Protein AF-A0A841LRN6-F1 (afdb_monomer_lite)

Structure (mmCIF, N/CA/C/O backbone):
data_AF-A0A841LRN6-F1
#
_entry.id   AF-A0A841LRN6-F1
#
loop_
_atom_site.group_PDB
_atom_site.id
_atom_site.type_symbol
_atom_site.label_atom_id
_atom_site.label_alt_id
_atom_site.label_comp_id
_atom_site.label_asym_id
_atom_site.label_entity_id
_atom_site.label_seq_id
_atom_site.pdbx_PDB_ins_code
_atom_site.Cartn_x
_atom_site.Cartn_y
_atom_site.Cartn_z
_atom_site.occupancy
_atom_site.B_iso_or_equiv
_atom_site.auth_seq_id
_atom_site.auth_comp_id
_atom_site.auth_asym_id
_atom_site.auth_atom_id
_atom_site.pdbx_PDB_model_num
ATOM 1 N N . MET A 1 1 ? 9.213 -17.648 -28.974 1.00 43.12 1 MET A N 1
ATOM 2 C CA . MET A 1 1 ? 8.891 -17.591 -27.532 1.00 43.12 1 MET A CA 1
ATOM 3 C C . MET A 1 1 ? 7.947 -16.415 -27.311 1.00 43.12 1 MET A C 1
ATOM 5 O O . MET A 1 1 ? 8.371 -15.284 -27.500 1.00 43.12 1 MET A O 1
ATOM 9 N N . LYS A 1 2 ? 6.656 -16.654 -27.043 1.00 40.06 2 LYS A N 1
ATOM 10 C CA . LYS A 1 2 ? 5.711 -15.578 -26.699 1.00 40.06 2 LYS A CA 1
ATOM 11 C C . LYS A 1 2 ? 5.952 -15.210 -25.235 1.00 40.06 2 LYS A C 1
ATOM 13 O O . LYS A 1 2 ? 5.497 -15.928 -24.355 1.00 40.06 2 LYS A O 1
ATOM 18 N N . LEU A 1 3 ? 6.683 -14.128 -24.980 1.00 55.44 3 LEU A N 1
ATOM 19 C CA . LEU A 1 3 ? 6.689 -13.490 -23.666 1.00 55.44 3 LEU A CA 1
ATOM 20 C C . LEU A 1 3 ? 5.350 -12.758 -23.523 1.00 55.44 3 LEU A C 1
ATOM 22 O O . LEU A 1 3 ? 5.243 -11.575 -23.824 1.00 55.44 3 LEU A O 1
ATOM 26 N N . GLN A 1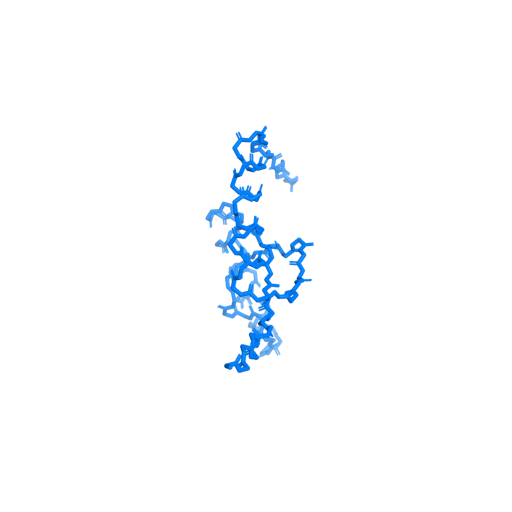 4 ? 4.296 -13.476 -23.137 1.00 56.59 4 GLN A N 1
ATOM 27 C CA . GLN A 1 4 ? 3.165 -12.814 -22.497 1.00 56.59 4 GLN A CA 1
ATOM 28 C C . GLN A 1 4 ? 3.643 -12.434 -21.096 1.00 56.59 4 GLN A C 1
ATOM 30 O O . GLN A 1 4 ? 3.478 -13.195 -20.149 1.00 56.59 4 GLN A O 1
ATOM 35 N N . LEU A 1 5 ? 4.318 -11.288 -20.989 1.00 63.53 5 LEU A N 1
ATOM 36 C CA . LEU A 1 5 ? 4.525 -10.632 -19.708 1.00 63.53 5 LEU A CA 1
ATOM 37 C C . LEU A 1 5 ? 3.137 -10.208 -19.221 1.00 63.53 5 LEU A C 1
ATOM 39 O O . LEU A 1 5 ? 2.558 -9.241 -19.718 1.00 63.53 5 LEU A O 1
ATOM 43 N N . GLY A 1 6 ? 2.557 -11.015 -18.331 1.00 79.69 6 GLY A N 1
ATOM 44 C CA . GLY A 1 6 ? 1.367 -10.621 -17.592 1.00 79.69 6 GLY A CA 1
ATOM 45 C C . GLY A 1 6 ? 1.666 -9.301 -16.892 1.00 79.69 6 GLY A C 1
ATOM 46 O O . GLY A 1 6 ? 2.726 -9.147 -16.290 1.00 79.69 6 GLY A O 1
ATOM 47 N N . ARG A 1 7 ? 0.772 -8.327 -17.054 1.00 92.81 7 ARG A N 1
ATOM 48 C CA . ARG A 1 7 ? 0.877 -7.055 -16.346 1.00 92.81 7 ARG A CA 1
ATOM 49 C C . ARG A 1 7 ? 0.156 -7.210 -15.019 1.00 92.81 7 ARG A C 1
ATOM 51 O O . ARG A 1 7 ? -1.045 -7.482 -15.018 1.00 92.81 7 ARG A O 1
ATOM 58 N N . ASP A 1 8 ? 0.870 -6.994 -13.928 1.00 95.69 8 ASP A N 1
ATOM 59 C CA . ASP A 1 8 ? 0.307 -6.990 -12.583 1.00 95.69 8 ASP A CA 1
ATOM 60 C C . ASP A 1 8 ? -0.046 -5.564 -12.163 1.00 95.69 8 ASP A C 1
ATOM 62 O O . ASP A 1 8 ? 0.433 -4.586 -12.742 1.00 95.69 8 ASP A O 1
ATOM 66 N N . ARG A 1 9 ? -0.930 -5.430 -11.171 1.00 96.94 9 ARG A N 1
ATOM 67 C CA . ARG A 1 9 ? -1.321 -4.134 -10.606 1.00 96.94 9 ARG A CA 1
ATOM 68 C C . ARG A 1 9 ? -0.501 -3.851 -9.353 1.00 96.94 9 ARG A C 1
ATOM 70 O O . ARG A 1 9 ? -0.483 -4.649 -8.422 1.00 96.94 9 ARG A O 1
ATOM 77 N N . TYR A 1 10 ? 0.105 -2.675 -9.325 1.00 96.19 10 TYR A N 1
ATOM 78 C CA . TYR A 1 10 ? 0.940 -2.173 -8.247 1.00 96.19 10 TYR A CA 1
ATOM 79 C C . TYR A 1 10 ? 0.413 -0.831 -7.745 1.00 96.19 10 TYR A C 1
ATOM 81 O O . TYR A 1 10 ? -0.341 -0.134 -8.427 1.00 96.19 10 TYR A O 1
ATOM 89 N N . SER A 1 11 ? 0.850 -0.450 -6.551 1.00 96.06 11 SER A N 1
ATOM 90 C CA . SER A 1 11 ? 0.551 0.844 -5.948 1.00 96.06 11 SER A CA 1
ATOM 91 C C . SER A 1 11 ? 1.796 1.434 -5.302 1.00 96.06 11 SER A C 1
ATOM 93 O O . SER A 1 11 ? 2.526 0.733 -4.603 1.00 96.06 11 SER A O 1
ATOM 95 N N . ILE A 1 12 ? 2.008 2.733 -5.485 1.00 95.50 12 ILE A N 1
ATOM 96 C CA . ILE A 1 12 ? 2.993 3.511 -4.735 1.00 95.50 12 ILE A CA 1
ATOM 97 C C . 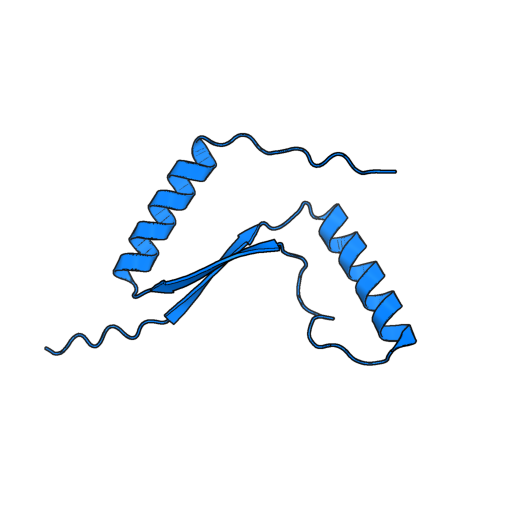ILE A 1 12 ? 2.305 4.010 -3.472 1.00 95.50 12 ILE A C 1
ATOM 99 O O . ILE A 1 12 ? 1.313 4.739 -3.555 1.00 95.50 12 ILE A O 1
ATOM 103 N N . VAL A 1 13 ? 2.842 3.641 -2.313 1.00 94.12 13 VAL A N 1
ATOM 104 C CA . VAL A 1 13 ? 2.276 3.994 -1.008 1.00 94.12 13 VAL A CA 1
ATOM 105 C C . VAL A 1 13 ? 3.310 4.697 -0.135 1.00 94.12 13 VAL A C 1
ATOM 107 O O . VAL A 1 13 ? 4.499 4.388 -0.188 1.00 94.12 13 VAL A O 1
ATOM 110 N N . ILE A 1 14 ? 2.850 5.637 0.688 1.00 91.94 14 ILE A N 1
ATOM 111 C CA . ILE A 1 14 ? 3.623 6.214 1.787 1.00 91.94 14 ILE A CA 1
ATOM 112 C C . ILE A 1 14 ? 3.129 5.588 3.084 1.00 91.94 14 ILE A C 1
ATOM 114 O O . ILE A 1 14 ? 1.950 5.709 3.428 1.00 91.94 14 ILE A O 1
ATOM 118 N N . TYR A 1 15 ? 4.051 4.979 3.824 1.00 91.44 15 TYR A N 1
ATOM 119 C CA . TYR A 1 15 ? 3.818 4.609 5.212 1.00 91.44 15 TYR A CA 1
ATOM 120 C C . TYR A 1 15 ? 4.134 5.806 6.113 1.00 91.44 15 TYR A C 1
ATOM 122 O O . TYR A 1 15 ? 5.235 6.361 6.024 1.00 91.44 15 TYR A O 1
ATOM 130 N N . PRO A 1 16 ? 3.186 6.248 6.955 1.00 90.69 16 PRO A N 1
ATOM 131 C CA . PRO A 1 16 ? 3.464 7.276 7.941 1.00 90.69 16 PRO A CA 1
ATOM 132 C C . PRO A 1 16 ? 4.345 6.713 9.069 1.00 90.69 16 PRO A C 1
ATOM 134 O O . PRO A 1 16 ? 4.642 5.520 9.125 1.00 90.69 16 PRO A O 1
ATOM 137 N N . HIS A 1 17 ? 4.777 7.583 9.985 1.00 90.88 17 HIS A N 1
ATOM 138 C CA . HIS A 1 17 ? 5.523 7.149 11.167 1.00 90.88 17 HIS A CA 1
ATOM 139 C C . HIS A 1 17 ? 4.688 6.176 12.020 1.00 90.88 17 HIS A C 1
ATOM 141 O O . HIS A 1 17 ? 3.458 6.263 12.044 1.00 90.88 17 HIS A O 1
ATOM 147 N N . SER A 1 18 ? 5.352 5.276 12.748 1.00 92.25 18 SER A N 1
ATOM 148 C CA . SER A 1 18 ? 4.708 4.202 13.522 1.00 92.25 18 SER A CA 1
ATOM 149 C C . SER A 1 18 ? 3.657 4.704 14.518 1.00 92.25 18 SER A C 1
ATOM 151 O O . SER A 1 18 ? 2.638 4.051 14.722 1.00 92.25 18 SER A O 1
ATOM 153 N N . GLU A 1 19 ? 3.873 5.885 15.097 1.00 93.75 19 GLU A N 1
ATOM 154 C CA . GLU A 1 19 ? 2.925 6.546 16.000 1.00 93.75 19 GLU A CA 1
ATOM 155 C C . GLU A 1 19 ? 1.579 6.821 15.309 1.00 93.75 19 GLU A C 1
ATOM 157 O O . GLU A 1 19 ? 0.541 6.363 15.776 1.00 93.75 19 GLU A O 1
ATOM 162 N N . ALA A 1 20 ? 1.602 7.411 14.110 1.00 92.06 20 ALA A N 1
ATOM 163 C CA . ALA A 1 20 ? 0.394 7.652 13.323 1.00 92.06 20 ALA A CA 1
ATOM 164 C C . ALA A 1 20 ? -0.278 6.346 12.857 1.00 92.06 20 ALA A C 1
ATOM 166 O O . ALA A 1 20 ? -1.505 6.267 12.794 1.00 92.06 20 ALA A O 1
ATOM 167 N N . ILE A 1 21 ? 0.502 5.299 12.555 1.00 94.94 21 ILE A N 1
ATOM 168 C CA . ILE A 1 21 ? -0.050 3.969 12.238 1.00 94.94 21 ILE A CA 1
ATOM 169 C C . ILE A 1 21 ? -0.830 3.418 13.442 1.00 94.94 21 ILE A C 1
ATOM 171 O O . ILE A 1 21 ? -1.949 2.919 13.280 1.00 94.94 21 ILE A O 1
ATOM 175 N N . ASN A 1 22 ? -0.271 3.540 14.648 1.00 95.69 22 ASN A N 1
ATOM 176 C CA . ASN A 1 22 ? -0.910 3.093 15.884 1.00 95.69 22 ASN A CA 1
ATOM 177 C C . ASN A 1 22 ? -2.166 3.909 16.217 1.00 95.69 22 ASN A C 1
ATOM 179 O O . ASN A 1 22 ? -3.191 3.321 16.573 1.00 95.69 22 ASN A O 1
ATOM 183 N N . ASP A 1 23 ? -2.131 5.228 16.033 1.00 95.56 23 ASP A N 1
ATOM 184 C CA . ASP A 1 23 ? -3.298 6.093 16.233 1.00 95.56 23 ASP A CA 1
ATOM 185 C C . ASP A 1 23 ? -4.449 5.693 15.307 1.00 95.56 23 ASP A C 1
ATOM 187 O O . ASP A 1 23 ? -5.586 5.493 15.748 1.00 95.56 23 ASP A O 1
ATOM 191 N N . VAL A 1 24 ? -4.153 5.484 14.020 1.00 95.44 24 VAL A N 1
ATOM 192 C CA . VAL A 1 24 ? -5.148 5.020 13.046 1.00 95.44 24 VAL A CA 1
ATOM 193 C C . VAL A 1 24 ? -5.691 3.642 13.425 1.00 95.44 24 VAL A C 1
ATOM 195 O O . VAL A 1 24 ? -6.893 3.413 13.288 1.00 95.44 24 VAL A O 1
ATOM 198 N N . LYS A 1 25 ? -4.859 2.733 13.944 1.00 96.19 25 LYS A N 1
ATOM 199 C CA . LYS A 1 25 ? -5.312 1.423 14.436 1.00 96.19 25 LYS A CA 1
ATOM 200 C C . LYS A 1 25 ? -6.313 1.563 15.589 1.00 96.19 25 LYS A C 1
ATOM 202 O O . LYS A 1 25 ? -7.373 0.942 15.551 1.00 96.19 25 LYS A O 1
ATOM 207 N N . VAL A 1 26 ? -6.041 2.435 16.560 1.00 97.06 26 VAL A N 1
ATOM 208 C CA . VAL A 1 26 ? -6.968 2.712 17.673 1.00 97.06 26 VAL A CA 1
ATOM 209 C C . VAL A 1 26 ? -8.288 3.294 17.159 1.00 97.06 26 VAL A C 1
ATOM 211 O O . VAL A 1 26 ? -9.365 2.899 17.613 1.00 97.06 26 VAL A O 1
ATOM 214 N N . LEU A 1 27 ? -8.237 4.220 16.197 1.00 96.75 27 LEU A N 1
ATOM 215 C CA . LEU A 1 27 ? -9.437 4.791 15.577 1.00 96.75 27 LEU A CA 1
ATOM 216 C C . LEU A 1 27 ? -10.252 3.733 14.826 1.00 96.75 27 LEU A C 1
ATOM 218 O O . LEU A 1 27 ? -11.479 3.705 14.929 1.00 96.75 27 LEU A O 1
ATOM 222 N N . LYS A 1 28 ? -9.571 2.830 14.121 1.00 96.44 28 LYS A N 1
ATOM 223 C CA . LYS A 1 28 ? -10.165 1.679 13.443 1.00 96.44 28 LYS A CA 1
ATOM 224 C C . LYS A 1 28 ? -10.880 0.746 14.424 1.00 96.44 28 LYS A C 1
ATOM 226 O O . LYS A 1 28 ? -12.034 0.379 14.183 1.00 96.44 28 LYS A O 1
ATOM 231 N N . ASP A 1 29 ? -10.264 0.412 15.550 1.00 96.88 29 ASP A N 1
ATOM 232 C CA . ASP A 1 29 ? -10.900 -0.431 16.567 1.00 96.88 29 ASP A CA 1
ATOM 233 C C . ASP A 1 29 ? -12.124 0.252 17.200 1.00 96.88 29 ASP A C 1
ATOM 235 O O . ASP A 1 29 ? -13.169 -0.381 17.376 1.00 96.88 29 ASP A O 1
ATOM 239 N N . LYS A 1 30 ? -12.051 1.567 17.450 1.00 97.38 30 LYS A N 1
ATOM 240 C CA . LYS A 1 30 ? -13.198 2.372 17.913 1.00 97.38 30 LYS A CA 1
ATOM 241 C C . LYS A 1 30 ? -14.330 2.439 16.889 1.00 97.38 30 LYS A C 1
ATOM 243 O O . LYS A 1 30 ? -15.495 2.480 17.272 1.00 97.38 30 LYS A O 1
ATOM 248 N N . LEU A 1 31 ? -14.017 2.501 15.596 1.00 97.31 31 LEU A N 1
ATOM 249 C CA . LEU A 1 31 ? -15.034 2.467 14.548 1.00 97.31 31 LEU A CA 1
ATOM 250 C C . LEU A 1 31 ? -15.681 1.082 14.486 1.00 97.31 31 LEU A C 1
ATOM 252 O O . LEU A 1 31 ? -16.904 0.977 14.467 1.00 97.31 31 LEU A O 1
ATOM 256 N N . TRP A 1 32 ? -14.869 0.023 14.535 1.00 97.00 32 TRP A N 1
ATOM 257 C CA . TRP A 1 32 ? -15.336 -1.362 14.533 1.00 97.00 32 TRP A CA 1
ATOM 258 C C . TRP A 1 32 ? -16.315 -1.638 15.671 1.00 97.00 32 TRP A C 1
ATOM 260 O O . TRP A 1 32 ? -17.369 -2.218 15.429 1.00 97.00 32 TRP A O 1
ATOM 270 N N . SER A 1 33 ? -16.013 -1.185 16.892 1.00 97.38 33 SER A N 1
ATOM 271 C CA . SER A 1 33 ? -16.909 -1.385 18.037 1.00 97.38 33 SER A CA 1
ATOM 272 C C . SER A 1 33 ? -18.267 -0.694 17.877 1.00 97.38 33 SER A C 1
ATOM 274 O O . SER A 1 33 ? -19.228 -1.105 18.521 1.00 97.38 33 SER A O 1
ATOM 276 N N . LYS A 1 34 ? -18.364 0.324 17.011 1.00 97.69 34 LYS A N 1
ATOM 277 C CA . LYS A 1 34 ? -19.607 1.056 16.735 1.00 97.69 34 LYS A CA 1
ATOM 278 C C . LYS A 1 34 ? -20.422 0.466 15.590 1.00 97.69 34 LYS A C 1
ATOM 280 O O . LYS A 1 34 ? -21.640 0.407 15.702 1.00 97.69 34 LYS A O 1
ATOM 285 N N . ILE A 1 35 ? -19.776 0.091 14.484 1.00 97.50 35 ILE A N 1
ATOM 286 C CA . ILE A 1 35 ? -20.487 -0.302 13.250 1.00 97.50 35 ILE A CA 1
ATOM 287 C C . ILE A 1 35 ? -20.404 -1.798 12.943 1.00 97.50 35 ILE A C 1
ATOM 289 O O . ILE A 1 35 ? -21.159 -2.291 12.114 1.00 97.50 35 ILE A O 1
ATOM 293 N N . GLY A 1 36 ? -19.494 -2.529 13.588 1.00 96.12 36 GLY A N 1
ATOM 294 C CA . GLY A 1 36 ? -19.346 -3.979 13.455 1.00 96.12 36 GLY A CA 1
ATOM 295 C C . GLY A 1 36 ? -18.744 -4.476 12.137 1.00 96.12 36 GLY A C 1
ATOM 296 O O . GLY A 1 36 ? -18.446 -5.663 12.044 1.00 96.12 36 GLY A O 1
ATOM 297 N N . TRP A 1 37 ? -18.548 -3.621 11.125 1.00 93.38 37 TRP A N 1
ATOM 298 C CA . TRP A 1 37 ? -17.999 -4.034 9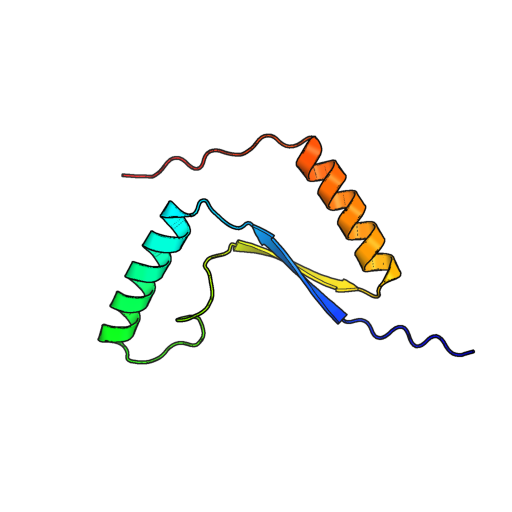.829 1.00 93.38 37 TRP A CA 1
ATOM 299 C C . TRP A 1 37 ? -17.324 -2.890 9.058 1.00 93.38 37 TRP A C 1
ATOM 301 O O . TRP A 1 37 ? -17.826 -1.773 9.041 1.00 93.38 37 TRP A O 1
ATOM 311 N N . TYR A 1 38 ? -16.183 -3.177 8.416 1.00 93.81 38 TYR A N 1
ATOM 312 C CA . TYR A 1 38 ? -15.595 -2.440 7.282 1.00 93.81 38 TYR A CA 1
ATOM 313 C C . TYR A 1 38 ? -14.313 -3.154 6.808 1.00 93.81 38 TYR A C 1
ATO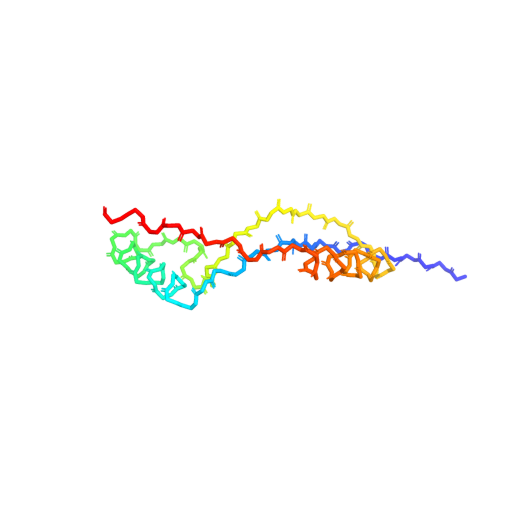M 315 O O . TYR A 1 38 ? -13.570 -3.730 7.605 1.00 93.81 38 TYR A O 1
ATOM 323 N N . ASN A 1 39 ? -14.028 -3.103 5.504 1.00 93.38 39 ASN A N 1
ATOM 324 C CA . ASN A 1 39 ? -12.993 -3.939 4.874 1.00 93.38 39 ASN A CA 1
ATOM 325 C C . ASN A 1 39 ? -11.556 -3.594 5.299 1.00 93.38 39 ASN A C 1
ATOM 327 O O . ASN A 1 39 ? -10.679 -4.452 5.288 1.00 93.38 39 ASN A O 1
ATOM 331 N N . SER A 1 40 ? -11.297 -2.345 5.689 1.00 93.00 40 SER A N 1
ATOM 332 C CA . SER A 1 40 ? -9.943 -1.863 5.979 1.00 93.00 40 SER A CA 1
ATOM 333 C C . SER A 1 40 ? -9.522 -1.994 7.448 1.00 93.00 40 SER A C 1
ATOM 335 O O . SER A 1 40 ? -8.452 -1.489 7.800 1.00 93.00 40 SER A O 1
ATOM 337 N N . LYS A 1 41 ? -10.308 -2.669 8.306 1.00 93.31 41 LYS A N 1
ATOM 338 C CA . LYS A 1 41 ? -10.042 -2.784 9.757 1.00 93.31 41 LYS A CA 1
ATOM 339 C C . LYS A 1 41 ? -8.631 -3.266 10.060 1.00 93.31 41 LYS A C 1
ATOM 341 O O . LYS A 1 41 ? -7.903 -2.621 10.804 1.00 93.31 41 LYS A O 1
ATOM 346 N N . ASN A 1 42 ? -8.242 -4.368 9.431 1.00 93.94 42 ASN A N 1
ATOM 347 C CA . ASN A 1 42 ? -6.951 -5.005 9.671 1.00 93.94 42 ASN A CA 1
ATOM 348 C C . ASN A 1 42 ? -5.864 -4.539 8.688 1.00 93.94 42 ASN A C 1
ATOM 350 O O . ASN A 1 42 ? -4.746 -5.038 8.745 1.00 93.94 42 ASN A O 1
ATOM 354 N N . SER A 1 43 ? -6.176 -3.603 7.784 1.00 93.88 43 SER A N 1
ATOM 355 C CA . SER A 1 43 ? -5.175 -3.024 6.885 1.00 93.88 43 SER A CA 1
ATOM 356 C C . SER A 1 43 ? -4.275 -2.071 7.661 1.00 93.88 43 SER A C 1
ATOM 358 O O . SER A 1 43 ? -4.771 -1.190 8.370 1.00 93.88 43 SER A O 1
ATOM 360 N N . GLU A 1 44 ? -2.965 -2.177 7.463 1.00 94.62 44 GLU A N 1
ATOM 361 C CA . GLU A 1 44 ? -2.019 -1.185 7.967 1.00 94.62 44 GLU A CA 1
ATOM 362 C C . GLU A 1 44 ? -2.286 0.186 7.329 1.00 94.62 44 GLU A C 1
ATOM 364 O O . GLU A 1 44 ? -2.744 0.278 6.183 1.00 94.62 44 GLU A O 1
ATOM 369 N N . ALA A 1 45 ? -2.078 1.254 8.098 1.00 94.62 45 ALA A N 1
ATOM 370 C CA . ALA A 1 45 ? -2.317 2.613 7.640 1.00 94.62 45 ALA A CA 1
ATOM 371 C C . ALA A 1 45 ? -1.234 3.041 6.642 1.00 94.62 45 ALA A C 1
ATOM 373 O O . ALA A 1 45 ? -0.051 3.052 6.966 1.00 94.62 45 ALA A O 1
ATOM 374 N N . HIS A 1 46 ? -1.654 3.427 5.442 1.00 94.44 46 HIS A N 1
ATOM 375 C CA . HIS A 1 46 ? -0.798 3.971 4.394 1.00 94.44 46 HIS A CA 1
ATOM 376 C C . HIS A 1 46 ? -1.599 4.950 3.530 1.00 94.44 46 HIS A C 1
ATOM 378 O O . HIS A 1 46 ? -2.832 4.936 3.536 1.00 94.44 46 HIS A O 1
ATOM 384 N N . ILE A 1 47 ? -0.892 5.798 2.786 1.00 93.12 47 ILE A N 1
ATOM 385 C CA . ILE A 1 47 ? -1.471 6.720 1.806 1.00 93.12 47 ILE A CA 1
ATOM 386 C C . ILE A 1 47 ? -1.030 6.262 0.420 1.00 93.12 47 ILE A C 1
ATOM 388 O O . ILE A 1 47 ? 0.158 6.306 0.104 1.00 93.12 47 ILE A O 1
ATOM 392 N N . THR A 1 48 ? -1.974 5.836 -0.414 1.00 95.12 48 THR A N 1
ATOM 393 C CA . THR A 1 48 ? -1.700 5.510 -1.819 1.00 95.12 48 THR A CA 1
ATOM 394 C C . THR A 1 48 ? -1.554 6.793 -2.631 1.00 95.12 48 THR A C 1
ATOM 396 O O . THR A 1 48 ? -2.462 7.619 -2.653 1.00 95.12 48 THR A O 1
ATOM 399 N N . ILE A 1 49 ? -0.415 6.965 -3.306 1.00 93.56 49 ILE A N 1
ATOM 400 C CA . ILE A 1 49 ? -0.160 8.099 -4.209 1.00 93.56 49 ILE A CA 1
ATOM 401 C C . ILE A 1 49 ? -0.670 7.786 -5.618 1.00 93.56 49 ILE A C 1
ATOM 403 O O . ILE A 1 49 ? -1.242 8.645 -6.284 1.00 93.56 49 ILE A O 1
ATOM 407 N N . ASN A 1 50 ? -0.398 6.571 -6.100 1.00 94.75 50 ASN A N 1
ATOM 408 C CA . ASN A 1 50 ? -0.669 6.161 -7.475 1.00 94.75 50 ASN A CA 1
ATOM 409 C C . ASN A 1 50 ? -0.841 4.637 -7.542 1.00 94.75 50 ASN A C 1
ATOM 411 O O . ASN A 1 50 ? -0.145 3.912 -6.834 1.00 94.75 50 ASN A O 1
ATOM 415 N N . GLU A 1 51 ? -1.731 4.166 -8.410 1.00 96.19 51 GLU A N 1
ATOM 416 C CA . GLU A 1 51 ? -1.881 2.764 -8.786 1.00 96.19 51 GLU A CA 1
ATOM 417 C C . GLU A 1 51 ? -1.636 2.605 -10.289 1.00 96.19 51 GLU A C 1
ATOM 419 O O . GLU A 1 51 ? -2.173 3.358 -11.101 1.00 96.19 51 GLU A O 1
ATOM 424 N N . PHE A 1 52 ? -0.849 1.604 -10.672 1.00 94.69 52 PHE A N 1
ATOM 425 C CA . PHE A 1 52 ? -0.442 1.393 -12.058 1.00 94.69 52 PHE A CA 1
ATOM 426 C C . PHE A 1 52 ? -0.330 -0.098 -12.378 1.00 94.69 52 PHE A C 1
ATOM 428 O O . PHE A 1 52 ? -0.132 -0.922 -11.488 1.00 94.69 52 PHE A O 1
ATOM 435 N N . SER A 1 53 ? -0.449 -0.454 -13.656 1.00 96.44 53 SER A N 1
ATOM 436 C CA . SER A 1 53 ? -0.162 -1.811 -14.125 1.00 96.44 53 SER A CA 1
ATOM 437 C C . SER A 1 53 ? 1.189 -1.848 -14.811 1.00 96.44 53 SER A C 1
ATOM 439 O O . SER A 1 53 ? 1.439 -1.014 -15.682 1.00 96.44 53 SER A O 1
ATOM 441 N N . ALA A 1 54 ? 2.026 -2.816 -14.462 1.00 95.38 54 ALA A N 1
ATOM 442 C CA . ALA A 1 54 ? 3.366 -2.958 -15.012 1.00 95.38 54 ALA A CA 1
ATOM 443 C C . ALA A 1 54 ? 3.701 -4.427 -15.255 1.00 95.38 54 ALA A C 1
ATOM 445 O O . ALA A 1 54 ? 3.213 -5.308 -14.549 1.00 95.38 54 ALA A O 1
ATOM 446 N N . ASP A 1 55 ? 4.537 -4.682 -16.251 1.00 95.50 55 ASP A N 1
ATOM 447 C CA . ASP A 1 55 ? 5.313 -5.911 -16.283 1.00 95.50 55 ASP A CA 1
ATOM 448 C C . ASP A 1 55 ? 6.576 -5.806 -15.407 1.00 95.50 55 ASP A C 1
ATOM 450 O O . ASP A 1 55 ? 6.874 -4.755 -14.834 1.00 95.50 55 ASP A O 1
ATOM 454 N N . GLN A 1 56 ? 7.332 -6.901 -15.289 1.00 92.81 56 GLN A N 1
ATOM 455 C CA . GLN A 1 56 ? 8.520 -6.937 -14.431 1.00 92.81 56 GLN A CA 1
ATOM 456 C C . GLN A 1 56 ? 9.593 -5.914 -14.844 1.00 92.81 56 GLN A C 1
ATOM 458 O O . GLN A 1 56 ? 10.248 -5.331 -13.982 1.00 92.81 56 GLN A O 1
ATOM 463 N N . TYR A 1 57 ? 9.776 -5.672 -16.145 1.00 93.81 57 TYR A N 1
ATOM 464 C CA . TYR A 1 57 ? 10.784 -4.727 -16.625 1.00 93.81 57 TYR A CA 1
ATOM 465 C C . TYR A 1 57 ? 10.382 -3.283 -16.300 1.00 93.81 57 TYR A C 1
ATOM 467 O O . TYR A 1 57 ? 11.199 -2.490 -15.824 1.00 93.81 57 TYR A O 1
ATOM 475 N N . GLU A 1 58 ? 9.113 -2.943 -16.523 1.00 95.62 58 GLU A N 1
ATOM 476 C CA . GLU A 1 58 ? 8.551 -1.648 -16.148 1.00 95.62 58 GLU A CA 1
ATOM 477 C C . GLU A 1 58 ? 8.600 -1.431 -14.629 1.00 95.62 58 GLU A C 1
ATOM 479 O O . GLU A 1 58 ? 8.983 -0.348 -14.181 1.00 95.62 58 GLU A O 1
ATOM 484 N N . LEU A 1 59 ? 8.282 -2.456 -13.829 1.00 95.38 59 LEU A N 1
ATOM 485 C CA . LEU A 1 59 ? 8.347 -2.390 -12.369 1.00 95.38 59 LEU A CA 1
ATOM 486 C C . LEU A 1 59 ? 9.767 -2.083 -11.879 1.00 95.38 59 LEU A C 1
ATOM 488 O O . LEU A 1 59 ? 9.951 -1.187 -11.048 1.00 95.38 59 LEU A O 1
ATOM 492 N N . ASP A 1 60 ? 10.772 -2.781 -12.409 1.00 95.94 60 ASP A N 1
ATOM 493 C CA . ASP A 1 60 ? 12.177 -2.550 -12.066 1.00 95.94 60 ASP A CA 1
ATOM 494 C C . ASP A 1 60 ? 12.606 -1.122 -12.440 1.00 95.94 60 ASP A C 1
ATOM 496 O O . ASP A 1 60 ? 13.305 -0.441 -11.680 1.00 95.94 60 ASP A O 1
ATOM 500 N N . PHE A 1 61 ? 12.158 -0.631 -13.600 1.00 96.25 61 PHE A N 1
ATOM 501 C CA . PHE A 1 61 ? 12.416 0.737 -14.040 1.00 96.25 61 PHE A CA 1
ATOM 502 C C . PHE A 1 61 ? 11.780 1.774 -13.103 1.00 96.25 61 PHE A C 1
ATOM 504 O O . PHE A 1 61 ? 12.460 2.719 -12.684 1.00 96.25 61 PHE A O 1
ATOM 511 N N . TYR A 1 62 ? 10.506 1.607 -12.740 1.00 95.69 62 TYR A N 1
ATOM 512 C CA . TYR A 1 62 ? 9.812 2.516 -11.827 1.00 95.69 62 TYR A CA 1
ATOM 513 C C . TYR A 1 62 ? 10.427 2.500 -10.428 1.00 95.69 62 TYR A C 1
ATOM 515 O O . TYR A 1 62 ? 10.624 3.567 -9.847 1.00 95.69 62 TYR A O 1
ATOM 523 N N . SER A 1 63 ? 10.823 1.329 -9.927 1.00 95.00 63 SER A N 1
ATOM 524 C CA . SER A 1 63 ? 11.472 1.183 -8.619 1.00 95.00 63 SER A CA 1
ATOM 525 C C . SER A 1 63 ? 12.768 1.995 -8.547 1.00 95.00 63 SER A C 1
ATOM 527 O O . SER A 1 63 ? 12.923 2.835 -7.662 1.00 95.00 63 SER A O 1
ATOM 529 N N . ARG A 1 64 ? 13.641 1.884 -9.559 1.00 96.81 64 ARG A N 1
ATOM 530 C CA . ARG A 1 64 ? 14.881 2.685 -9.641 1.00 96.81 64 ARG A CA 1
ATOM 531 C C . ARG A 1 64 ? 14.616 4.188 -9.727 1.00 96.81 64 ARG A C 1
ATOM 533 O O . ARG A 1 64 ? 15.380 4.999 -9.198 1.00 96.81 64 ARG A O 1
ATOM 540 N N . LYS A 1 65 ? 13.552 4.596 -10.429 1.00 95.31 65 LYS A N 1
ATOM 541 C CA . LYS A 1 65 ? 13.154 6.011 -10.510 1.00 95.31 65 LYS A CA 1
ATOM 542 C C . LYS A 1 65 ? 12.674 6.531 -9.158 1.00 95.31 65 LYS A C 1
ATOM 544 O O . LYS A 1 65 ? 13.056 7.642 -8.791 1.00 95.31 65 LYS A O 1
ATOM 549 N N . LEU A 1 66 ? 11.891 5.738 -8.428 1.00 94.25 66 LEU A N 1
ATOM 550 C CA . LEU A 1 66 ? 11.401 6.081 -7.096 1.00 94.25 66 LEU A CA 1
ATOM 551 C C . LEU A 1 66 ? 12.536 6.155 -6.078 1.00 94.25 66 LEU A C 1
ATOM 553 O O . LEU A 1 66 ? 12.612 7.140 -5.355 1.00 94.25 66 LEU A O 1
ATOM 557 N N . GLU A 1 67 ? 13.469 5.202 -6.078 1.00 93.94 67 GLU A N 1
ATOM 558 C CA . GLU A 1 67 ? 14.667 5.253 -5.228 1.00 93.94 67 GLU A CA 1
ATOM 559 C C . GLU A 1 67 ? 15.459 6.541 -5.454 1.00 93.94 67 GLU A C 1
ATOM 561 O O . GLU A 1 67 ? 15.781 7.263 -4.508 1.00 93.94 67 GLU A O 1
ATOM 566 N N . LYS A 1 68 ? 15.714 6.881 -6.725 1.00 94.94 68 LYS A N 1
ATOM 567 C CA . LYS A 1 68 ? 16.413 8.117 -7.077 1.00 94.94 68 LYS A CA 1
ATOM 568 C C . LYS A 1 68 ? 15.631 9.348 -6.623 1.00 94.94 68 LYS A C 1
ATOM 570 O O . LYS A 1 68 ? 16.227 10.274 -6.086 1.00 94.94 68 LYS A O 1
ATOM 575 N N . PHE A 1 69 ? 14.317 9.378 -6.833 1.00 92.06 69 PHE A N 1
ATOM 576 C CA . PHE A 1 69 ? 13.473 10.484 -6.388 1.00 92.06 69 PHE A CA 1
ATOM 577 C C . PHE A 1 69 ? 13.537 10.651 -4.866 1.00 92.06 69 PHE A C 1
ATOM 579 O O . PHE A 1 69 ? 13.876 11.733 -4.392 1.00 92.06 69 PHE A O 1
ATOM 586 N N . CYS A 1 70 ? 13.302 9.577 -4.112 1.00 90.00 70 CYS A N 1
ATOM 587 C CA . CYS A 1 70 ? 13.334 9.568 -2.651 1.00 90.00 70 CYS A CA 1
ATOM 588 C C . CYS A 1 70 ? 14.702 9.969 -2.087 1.00 90.00 70 CYS A C 1
ATOM 590 O O . CYS A 1 70 ? 14.753 10.621 -1.051 1.00 90.00 70 CYS A O 1
ATOM 592 N N . HIS A 1 71 ? 15.799 9.652 -2.778 1.00 91.12 71 HIS A N 1
ATOM 593 C CA . HIS A 1 71 ? 17.134 10.098 -2.382 1.00 91.12 71 HIS A CA 1
ATOM 594 C C . HIS A 1 71 ? 17.296 11.630 -2.413 1.00 91.12 71 HIS A C 1
ATOM 596 O O . HIS A 1 71 ? 18.003 12.192 -1.580 1.00 91.12 71 HIS A O 1
ATOM 602 N N . PHE A 1 72 ? 16.644 12.319 -3.357 1.00 91.06 72 PHE A N 1
ATOM 603 C CA . PHE A 1 72 ? 16.751 13.777 -3.506 1.00 91.06 72 PHE A CA 1
ATOM 604 C C . PHE A 1 72 ? 15.646 14.561 -2.793 1.00 91.06 72 PHE A C 1
ATOM 606 O O . PHE A 1 72 ? 15.773 15.776 -2.626 1.00 91.06 72 PHE A O 1
ATOM 613 N N . GLN A 1 73 ? 14.562 13.904 -2.378 1.00 86.38 73 GLN A N 1
ATOM 614 C CA . GLN A 1 73 ? 13.495 14.562 -1.634 1.00 86.38 73 GLN A CA 1
ATOM 615 C C . GLN A 1 73 ? 13.800 14.604 -0.138 1.00 86.38 73 GLN A C 1
ATOM 617 O O . GLN A 1 73 ? 14.225 13.625 0.469 1.00 86.38 73 GLN A O 1
ATOM 622 N N . LYS A 1 74 ? 13.527 15.751 0.488 1.00 79.88 74 LYS A N 1
ATOM 623 C CA . LYS A 1 74 ? 13.554 15.863 1.949 1.00 79.88 74 LYS A CA 1
ATOM 624 C C . LYS A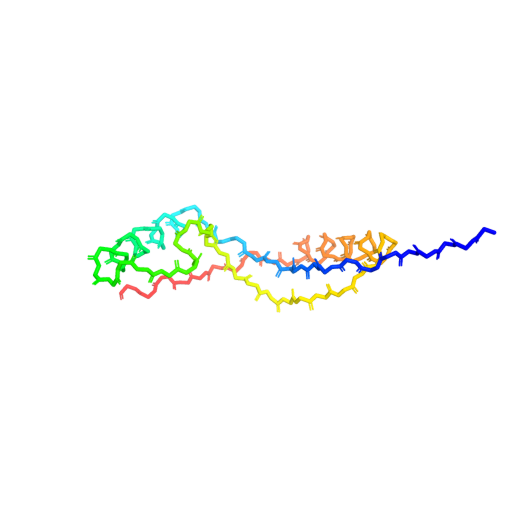 1 74 ? 12.292 15.241 2.536 1.00 79.88 74 LYS A C 1
ATOM 626 O O . LYS A 1 74 ? 11.203 15.411 1.988 1.00 79.88 74 LYS A O 1
ATOM 631 N N . GLN A 1 75 ? 12.435 14.588 3.688 1.00 76.88 75 GLN A N 1
ATOM 632 C CA . GLN A 1 75 ? 11.291 14.149 4.478 1.00 76.88 75 GLN A CA 1
ATOM 633 C C . GLN A 1 75 ? 10.413 15.360 4.806 1.00 76.88 75 GLN A C 1
ATOM 635 O O . GLN A 1 75 ? 10.879 16.340 5.394 1.00 76.88 75 GLN A O 1
ATOM 640 N N . GLN A 1 76 ? 9.142 15.293 4.424 1.00 71.69 76 GLN A N 1
ATOM 641 C CA . GLN A 1 76 ? 8.181 16.316 4.802 1.00 71.69 76 GLN A CA 1
ATOM 642 C C . GLN A 1 76 ? 7.688 16.023 6.217 1.00 71.69 76 GLN A C 1
ATOM 644 O O . GLN A 1 76 ? 7.200 14.929 6.501 1.00 71.69 76 GLN A O 1
ATOM 649 N N . LYS A 1 77 ? 7.838 16.998 7.116 1.00 66.50 77 LYS A N 1
ATOM 650 C CA . LYS A 1 77 ? 7.197 16.947 8.429 1.00 66.50 77 LYS A CA 1
ATOM 651 C C . LYS A 1 77 ? 5.747 17.373 8.252 1.00 66.50 77 LYS A C 1
ATOM 653 O O . LYS A 1 77 ? 5.482 18.514 7.885 1.00 66.50 77 LYS A O 1
ATOM 658 N N . LEU A 1 78 ? 4.827 16.457 8.518 1.00 61.88 78 LEU A N 1
ATOM 659 C CA . LEU A 1 78 ? 3.432 16.809 8.740 1.00 61.88 78 LEU A CA 1
ATOM 660 C C . LEU A 1 78 ? 3.340 17.392 10.151 1.00 61.88 78 LEU A C 1
ATOM 662 O O . LEU A 1 78 ? 3.679 16.724 11.125 1.00 61.88 78 LEU A O 1
ATOM 666 N N . PHE A 1 79 ? 2.954 18.661 10.254 1.00 53.16 79 PHE A N 1
ATOM 667 C CA . PHE A 1 79 ? 2.625 19.263 11.539 1.00 53.16 79 PHE A CA 1
ATOM 668 C C . PHE A 1 79 ? 1.334 18.614 12.035 1.00 53.16 79 PHE A C 1
ATOM 670 O O . PHE A 1 79 ? 0.326 18.634 11.329 1.00 53.16 79 PHE A O 1
ATOM 677 N N . SER A 1 80 ? 1.372 18.021 13.228 1.00 50.34 80 SER A N 1
ATOM 678 C CA . SER A 1 80 ? 0.146 17.600 13.901 1.00 50.34 80 SER A CA 1
ATOM 679 C C . SER A 1 80 ? -0.669 18.854 14.200 1.00 50.34 80 SER A C 1
ATOM 681 O O . SER A 1 80 ? -0.180 19.758 14.878 1.00 50.34 80 SER A O 1
ATOM 683 N N . ILE A 1 81 ? -1.886 18.929 13.665 1.00 48.44 81 ILE A N 1
ATOM 684 C CA . ILE A 1 81 ? -2.869 19.916 14.103 1.00 48.44 81 ILE A CA 1
ATOM 685 C C . ILE A 1 81 ? -3.443 19.347 15.401 1.00 48.44 81 ILE A C 1
ATOM 687 O O . ILE A 1 81 ? -4.285 18.451 15.370 1.00 48.44 81 ILE A O 1
ATOM 691 N N . SER A 1 82 ? -2.870 19.792 16.519 1.00 43.09 82 SER A N 1
ATOM 692 C CA . SER A 1 82 ? -3.394 19.606 17.876 1.00 43.09 82 SER A CA 1
ATOM 693 C C . SER A 1 82 ? -4.644 20.443 18.101 1.00 43.09 82 SER A C 1
ATOM 695 O O . SER A 1 82 ? -4.587 21.634 17.713 1.00 43.09 82 SER A O 1
#

Secondary structure (DSSP, 8-state):
-----PPEEEEEEE---HHHHHHHHHHHHHHHHHHS--TTTTSPP-EEEEEEEE-HHHHHHHHHHHHHHHHHSPPP-PPP--

Sequence (82 aa):
MKLQLGRDRYSIVIYPHSEAINDVKVLKDKLWSKIGWYNSKNSEAHITINEFSADQYELDFYSRKLEKFCHFQKQQKLFSIS

Foldseek 3Di:
DDPPQPWDKDWDKAADPPVVQVVVLVVLVVVCVVPVDDDCNPPGDIGTPDMDIGGPVVVVVVVVVVVVVVVPDDDDDDDPPD

pLDDT: mean 88.12, std 14.83, range [40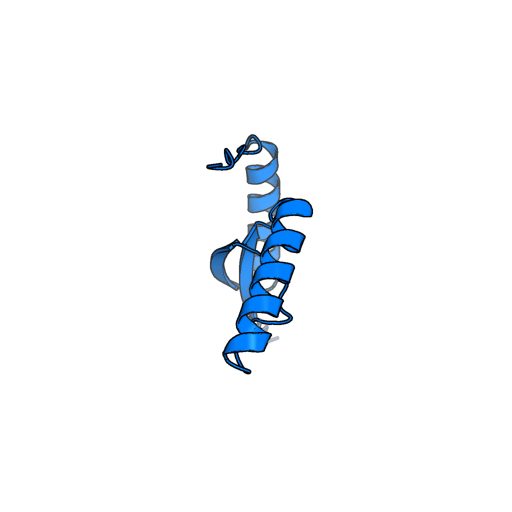.06, 97.69]

Radius of gyration: 17.63 Å; chains: 1; bounding box: 38×38×46 Å